Protein AF-A0A399Q287-F1 (afdb_monomer_lite)

Radius of gyration: 20.19 Å; chains: 1; bounding box: 47×35×62 Å

Structure (mmCIF, N/CA/C/O backbone):
data_AF-A0A399Q287-F1
#
_entry.id   AF-A0A399Q287-F1
#
loop_
_atom_site.group_PDB
_atom_site.id
_atom_site.type_symbol
_atom_site.label_atom_id
_atom_site.label_alt_id
_atom_site.label_comp_id
_atom_site.label_asym_id
_atom_site.label_entity_id
_atom_site.label_seq_id
_atom_site.pdbx_PDB_ins_code
_atom_site.Cartn_x
_atom_site.Cartn_y
_atom_site.Cartn_z
_atom_site.occupancy
_atom_site.B_iso_or_equiv
_atom_site.auth_seq_id
_atom_site.auth_comp_id
_atom_site.auth_asym_id
_atom_site.auth_atom_id
_atom_site.pdbx_PDB_model_num
ATOM 1 N N . MET A 1 1 ? 32.640 2.814 -52.828 1.00 36.25 1 MET A N 1
ATOM 2 C CA . MET A 1 1 ? 33.123 2.776 -51.430 1.00 36.25 1 MET A CA 1
ATOM 3 C C . MET A 1 1 ? 32.359 3.850 -50.668 1.00 36.25 1 MET A C 1
ATOM 5 O O . MET A 1 1 ? 32.429 5.005 -51.063 1.00 36.25 1 MET A O 1
ATOM 9 N N . LYS A 1 2 ? 31.506 3.465 -49.714 1.00 44.16 2 LYS A N 1
ATOM 10 C CA . LYS A 1 2 ? 30.542 4.351 -49.042 1.00 44.16 2 LYS A CA 1
ATOM 11 C C . LYS A 1 2 ? 31.036 4.579 -47.614 1.00 44.16 2 LYS A C 1
ATOM 13 O O . LYS A 1 2 ? 31.158 3.611 -46.874 1.00 44.16 2 LYS A O 1
ATOM 18 N N . ILE A 1 3 ? 31.320 5.824 -47.244 1.00 49.88 3 ILE A N 1
ATOM 19 C CA . ILE A 1 3 ? 31.596 6.207 -45.856 1.00 49.88 3 ILE A CA 1
ATOM 20 C C . ILE A 1 3 ? 30.539 7.245 -45.492 1.00 49.88 3 ILE A C 1
ATOM 22 O O . ILE A 1 3 ? 30.552 8.355 -46.013 1.00 49.88 3 ILE A O 1
ATOM 26 N N . GLN A 1 4 ? 29.569 6.852 -44.669 1.00 50.28 4 GLN A N 1
ATOM 27 C CA . GLN A 1 4 ? 28.616 7.771 -44.055 1.00 50.28 4 GLN A CA 1
ATOM 28 C C . GLN A 1 4 ? 28.826 7.680 -42.548 1.00 50.28 4 GLN A C 1
ATOM 30 O O . GLN A 1 4 ? 28.383 6.735 -41.904 1.00 50.28 4 GLN A O 1
ATOM 35 N N . ASN A 1 5 ? 29.559 8.661 -42.022 1.00 58.53 5 ASN A N 1
ATOM 36 C CA . ASN A 1 5 ? 29.555 8.998 -40.609 1.00 58.53 5 ASN A CA 1
ATOM 37 C C . ASN A 1 5 ? 28.261 9.759 -40.320 1.00 58.53 5 ASN A C 1
ATOM 39 O O . ASN A 1 5 ? 28.013 10.812 -40.902 1.00 58.53 5 ASN A O 1
ATOM 43 N N . GLY A 1 6 ? 27.456 9.227 -39.413 1.00 54.22 6 GLY A N 1
ATOM 44 C CA . GLY A 1 6 ? 26.282 9.891 -38.869 1.00 54.22 6 GLY A CA 1
ATOM 45 C C . GLY A 1 6 ? 25.852 9.118 -37.640 1.00 54.22 6 GLY A C 1
ATOM 46 O O . GLY A 1 6 ? 25.163 8.110 -37.758 1.00 54.22 6 GLY A O 1
ATOM 47 N N . ALA A 1 7 ? 26.355 9.532 -36.478 1.00 61.16 7 ALA A N 1
ATOM 48 C CA . ALA A 1 7 ? 25.985 8.961 -35.192 1.00 61.16 7 ALA A CA 1
ATOM 49 C C . ALA A 1 7 ? 24.452 8.944 -35.038 1.00 61.16 7 ALA A C 1
ATOM 51 O O . ALA A 1 7 ? 23.804 9.921 -35.427 1.00 61.16 7 ALA A O 1
ATOM 52 N N . PRO A 1 8 ? 23.850 7.884 -34.473 1.00 53.59 8 PRO A N 1
ATOM 53 C CA . PRO A 1 8 ? 22.443 7.934 -34.122 1.00 53.59 8 PRO A CA 1
ATOM 54 C C . PRO A 1 8 ? 22.275 8.981 -33.018 1.00 53.59 8 PRO A C 1
ATOM 56 O O . PRO A 1 8 ? 22.865 8.866 -31.943 1.00 53.59 8 PRO A O 1
ATOM 59 N N . ALA A 1 9 ? 21.494 10.025 -33.291 1.00 60.34 9 ALA A N 1
ATOM 60 C CA . ALA A 1 9 ? 20.998 10.897 -32.240 1.00 60.34 9 ALA A CA 1
ATOM 61 C C . ALA A 1 9 ? 20.248 10.017 -31.224 1.00 60.34 9 ALA A C 1
ATOM 63 O O . ALA A 1 9 ? 19.434 9.191 -31.651 1.00 60.34 9 ALA A O 1
ATOM 64 N N . PRO A 1 10 ? 20.496 10.137 -29.908 1.00 54.31 10 PRO A N 1
ATOM 65 C CA . PRO A 1 10 ? 19.648 9.467 -28.946 1.00 54.31 10 PRO A CA 1
ATOM 66 C C . PRO A 1 10 ? 18.281 10.118 -29.087 1.00 54.31 10 PRO A C 1
ATOM 68 O O . PRO A 1 10 ? 18.104 11.301 -28.793 1.00 54.31 10 PRO A O 1
ATOM 71 N N . THR A 1 11 ? 17.322 9.355 -29.598 1.00 51.56 11 THR A N 1
ATOM 72 C CA . THR A 1 11 ? 15.911 9.708 -29.578 1.00 51.56 11 THR A CA 1
ATOM 73 C C . THR A 1 11 ? 15.489 9.716 -28.112 1.00 51.56 11 THR A C 1
ATOM 75 O O . THR A 1 11 ? 14.916 8.757 -27.602 1.00 51.56 11 THR A O 1
ATOM 78 N N . GLY A 1 12 ? 15.849 10.785 -27.401 1.00 53.28 12 GLY A N 1
ATOM 79 C CA . GLY A 1 12 ? 15.287 11.149 -26.116 1.00 53.28 12 GLY A CA 1
ATOM 80 C C . GLY A 1 12 ? 13.826 11.449 -26.375 1.00 53.28 12 GLY A C 1
ATOM 81 O O . GLY A 1 12 ? 13.453 12.575 -26.687 1.00 53.28 12 GLY A O 1
ATOM 82 N N . SER A 1 13 ? 13.027 10.388 -26.365 1.00 55.12 13 SER A N 1
ATOM 83 C CA . SER A 1 13 ? 11.583 10.425 -26.432 1.00 55.12 13 SER A CA 1
ATOM 84 C C . SER A 1 13 ? 11.098 11.289 -25.273 1.00 55.12 13 SER A C 1
ATOM 86 O O . SER A 1 13 ? 10.907 10.799 -24.164 1.00 55.12 13 SER A O 1
ATOM 88 N N . ALA A 1 14 ? 10.858 12.568 -25.547 1.00 53.34 14 ALA A N 1
ATOM 89 C CA . ALA A 1 14 ? 10.037 13.448 -24.729 1.00 53.34 14 ALA A CA 1
ATOM 90 C C . ALA A 1 14 ? 8.550 13.043 -24.831 1.00 53.34 14 ALA A C 1
ATOM 92 O O . ALA A 1 14 ? 7.673 13.888 -24.981 1.00 53.34 14 ALA A O 1
ATOM 93 N N . CYS A 1 15 ? 8.257 11.740 -24.795 1.00 51.84 15 CYS A N 1
ATOM 94 C CA . CYS A 1 15 ? 6.938 11.280 -24.404 1.00 51.84 15 CYS A CA 1
ATOM 95 C C . CYS A 1 15 ? 6.863 11.533 -22.898 1.00 51.84 15 CYS A C 1
ATOM 97 O O . CYS A 1 15 ? 7.690 10.966 -22.180 1.00 51.84 15 CYS A O 1
ATOM 99 N N . PRO A 1 16 ? 5.913 12.336 -22.392 1.00 52.47 16 PRO A N 1
ATOM 100 C CA . PRO A 1 16 ? 5.572 12.258 -20.982 1.00 52.47 16 PRO A CA 1
ATOM 101 C C . PRO A 1 16 ? 5.238 10.789 -20.728 1.00 52.47 16 PRO A C 1
ATOM 103 O O . PRO A 1 16 ? 4.332 10.248 -21.373 1.00 52.47 16 PRO A O 1
ATOM 106 N N . GLY A 1 17 ? 6.033 10.105 -19.902 1.00 61.66 17 GLY A N 1
ATOM 107 C CA . GLY A 1 17 ? 5.717 8.739 -19.506 1.00 61.66 17 GLY A CA 1
ATOM 108 C C . GLY A 1 17 ? 4.270 8.731 -19.026 1.00 61.66 17 GLY A C 1
ATOM 109 O O . GLY A 1 17 ? 3.865 9.627 -18.284 1.00 61.66 17 GLY A O 1
ATOM 110 N N . LYS A 1 18 ? 3.447 7.796 -19.518 1.00 67.94 18 LYS A N 1
ATOM 111 C CA . LYS A 1 18 ? 2.087 7.652 -18.988 1.00 67.94 18 LYS A CA 1
ATOM 112 C C . LYS A 1 18 ? 2.227 7.490 -17.476 1.00 67.94 18 LYS A C 1
ATOM 114 O O . LYS A 1 18 ? 2.953 6.593 -17.048 1.00 67.94 18 LYS A O 1
ATOM 119 N N . ALA A 1 19 ? 1.573 8.362 -16.706 1.00 77.38 19 ALA A N 1
ATOM 120 C CA . ALA A 1 19 ? 1.562 8.247 -15.255 1.00 77.38 19 ALA A CA 1
ATOM 121 C C . ALA A 1 19 ? 1.163 6.812 -14.888 1.00 77.38 19 ALA A C 1
ATOM 123 O O . ALA A 1 19 ? 0.193 6.271 -15.425 1.00 77.38 19 ALA A O 1
ATOM 124 N N . THR A 1 20 ? 1.967 6.179 -14.043 1.00 89.06 20 THR A N 1
ATOM 125 C CA . THR A 1 20 ? 1.706 4.830 -13.553 1.00 89.06 20 THR A CA 1
ATOM 126 C C . THR A 1 20 ? 0.752 4.932 -12.377 1.00 89.06 20 THR A C 1
ATOM 128 O O . THR A 1 20 ? 0.923 5.779 -11.506 1.00 89.06 20 THR A O 1
ATOM 131 N N . GLU A 1 21 ? -0.262 4.081 -12.347 1.00 95.38 21 GLU A N 1
ATOM 132 C CA . GLU A 1 21 ? -1.193 4.022 -11.228 1.00 95.38 21 GLU A CA 1
ATOM 133 C C . GLU A 1 21 ? -0.713 2.985 -10.211 1.00 95.38 21 GLU A C 1
ATOM 135 O O . GLU A 1 21 ? -0.422 1.839 -10.557 1.00 95.38 21 GLU A O 1
ATOM 140 N N . LEU A 1 22 ? -0.606 3.403 -8.952 1.00 97.75 22 LEU A N 1
ATOM 141 C CA . LEU A 1 22 ? -0.369 2.528 -7.813 1.00 97.75 22 LEU A CA 1
ATOM 142 C C . LEU A 1 22 ? -1.594 2.522 -6.912 1.00 97.75 22 LEU A C 1
ATOM 144 O O . LEU A 1 22 ? -2.207 3.558 -6.664 1.00 97.75 22 LEU A O 1
ATOM 148 N N . PHE A 1 23 ? -1.905 1.356 -6.365 1.00 98.62 23 PHE A N 1
ATOM 149 C CA . PHE A 1 23 ? -3.035 1.173 -5.465 1.00 98.62 23 PHE A CA 1
ATOM 150 C C . PHE A 1 23 ? -2.546 0.973 -4.033 1.00 98.62 23 PHE A C 1
ATOM 152 O O . PHE A 1 23 ? -1.486 0.393 -3.786 1.00 98.62 23 PHE A O 1
ATOM 159 N N . TYR A 1 24 ? -3.331 1.456 -3.078 1.00 98.44 24 TYR A N 1
ATOM 160 C CA . TYR A 1 24 ? -3.045 1.392 -1.649 1.00 98.44 24 TYR A CA 1
ATOM 161 C C . TYR A 1 24 ? -4.315 1.049 -0.886 1.00 98.44 24 TYR A C 1
ATOM 163 O O . TYR A 1 24 ? -5.402 1.467 -1.272 1.00 98.44 24 TYR A O 1
ATOM 171 N N . VAL A 1 25 ? -4.171 0.347 0.234 1.00 98.38 25 VAL A N 1
ATOM 172 C CA . VAL A 1 25 ? -5.233 0.214 1.231 1.00 98.38 25 VAL A CA 1
ATOM 173 C C . VAL A 1 25 ? -5.077 1.362 2.216 1.00 98.38 25 VAL A C 1
ATOM 175 O O . VAL A 1 25 ? -4.063 1.460 2.909 1.00 98.38 25 VAL A O 1
ATOM 178 N N . THR A 1 26 ? -6.070 2.235 2.290 1.00 98.31 26 THR A N 1
ATOM 179 C CA . THR A 1 26 ? -6.118 3.366 3.222 1.00 98.31 26 THR A CA 1
ATOM 180 C C . THR A 1 26 ? -7.272 3.200 4.196 1.00 98.31 26 THR A C 1
ATOM 182 O O . THR A 1 26 ? -8.115 2.317 4.048 1.00 98.31 26 THR A O 1
ATOM 185 N N . HIS A 1 27 ? -7.284 4.026 5.236 1.00 97.56 27 HIS A N 1
ATOM 186 C CA . HIS A 1 27 ? -8.351 4.046 6.221 1.00 97.56 27 HIS A CA 1
ATOM 187 C C . HIS A 1 27 ? -8.588 5.495 6.656 1.00 97.56 27 HIS A C 1
ATOM 189 O O . HIS A 1 27 ? -7.610 6.200 6.914 1.00 97.56 27 HIS A O 1
ATOM 195 N N . PRO A 1 28 ? -9.843 5.953 6.801 1.00 96.19 28 PRO A N 1
ATOM 196 C CA . PRO A 1 28 ? -10.161 7.363 7.055 1.00 96.19 28 PRO A CA 1
ATOM 197 C C . PRO A 1 28 ? -9.564 7.915 8.359 1.00 96.19 28 PRO A C 1
ATOM 199 O O . PRO A 1 28 ? -9.386 9.119 8.506 1.00 96.19 28 PRO A O 1
ATOM 202 N N . LYS A 1 29 ? -9.236 7.038 9.315 1.00 95.88 29 LYS A N 1
ATOM 203 C CA . LYS A 1 29 ? -8.595 7.402 10.594 1.00 95.88 29 LYS A CA 1
ATOM 204 C C . LYS A 1 29 ? -7.067 7.245 10.602 1.00 95.88 29 LYS A C 1
ATOM 206 O O . LYS A 1 29 ? -6.453 7.455 11.643 1.00 95.88 29 LYS A O 1
ATOM 211 N N . ALA A 1 30 ? -6.455 6.831 9.493 1.00 95.31 30 ALA A N 1
ATOM 212 C CA . ALA A 1 30 ? -5.012 6.640 9.387 1.00 95.31 30 ALA A CA 1
ATOM 213 C C . ALA A 1 30 ? -4.387 7.737 8.514 1.00 95.31 30 ALA A C 1
ATOM 215 O O . ALA A 1 30 ? -4.868 8.031 7.427 1.00 95.31 30 ALA A O 1
ATOM 216 N N . LEU A 1 31 ? -3.277 8.318 8.979 1.00 94.19 31 LEU A N 1
ATOM 217 C CA . LEU A 1 31 ? -2.541 9.353 8.235 1.00 94.19 31 LEU A CA 1
ATOM 218 C C . LEU A 1 31 ? -1.724 8.794 7.060 1.00 94.19 31 LEU A C 1
ATOM 220 O O . LEU A 1 31 ? -1.245 9.551 6.221 1.00 94.19 31 LEU A O 1
ATOM 224 N N . LYS A 1 32 ? -1.511 7.478 7.028 1.00 95.81 32 LYS A N 1
ATOM 225 C CA . LYS A 1 32 ? -0.754 6.772 5.993 1.00 95.81 32 LYS A CA 1
ATOM 226 C C . LYS A 1 32 ? -1.568 5.587 5.499 1.00 95.81 32 LYS A C 1
ATOM 228 O O . LYS A 1 32 ? -2.433 5.085 6.218 1.00 95.81 32 LYS A O 1
ATOM 233 N N . ALA A 1 33 ? -1.247 5.124 4.295 1.00 96.62 33 ALA A N 1
ATOM 234 C CA . ALA A 1 33 ? -1.743 3.847 3.812 1.00 96.62 33 ALA A CA 1
ATOM 235 C C . ALA A 1 33 ? -1.418 2.739 4.825 1.00 96.62 33 ALA A C 1
ATOM 237 O O . ALA A 1 33 ? -0.312 2.684 5.366 1.00 96.62 33 ALA A O 1
ATOM 238 N N . LEU A 1 34 ? -2.396 1.872 5.071 1.00 96.50 34 LEU A N 1
ATOM 239 C CA . LEU A 1 34 ? -2.227 0.674 5.883 1.00 96.50 34 LEU A CA 1
ATOM 240 C C . LEU A 1 34 ? -1.421 -0.386 5.131 1.00 96.50 34 LEU A C 1
ATOM 242 O O . LEU A 1 34 ? -0.670 -1.137 5.746 1.00 96.50 34 LEU A O 1
ATOM 246 N N . LEU A 1 35 ? -1.588 -0.456 3.806 1.00 97.31 35 LEU A N 1
ATOM 247 C CA . LEU A 1 35 ? -0.890 -1.416 2.958 1.00 97.31 35 LEU A CA 1
ATOM 248 C C . LEU A 1 35 ? -0.698 -0.878 1.540 1.00 97.31 35 LEU A C 1
ATOM 250 O O . LEU A 1 35 ? -1.509 -0.101 1.039 1.00 97.31 35 LEU A O 1
ATOM 254 N N . GLY A 1 36 ? 0.369 -1.320 0.887 1.00 96.81 36 GLY A N 1
ATOM 255 C CA . GLY A 1 36 ? 0.736 -0.938 -0.471 1.00 96.81 36 GLY A CA 1
ATOM 256 C C . GLY A 1 36 ? 2.237 -0.656 -0.587 1.00 96.81 36 GLY A C 1
ATOM 257 O O . GLY A 1 36 ? 2.966 -0.789 0.401 1.00 96.81 36 GLY A O 1
ATOM 258 N N . PRO A 1 37 ? 2.721 -0.288 -1.781 1.00 98.06 37 PRO A N 1
ATOM 259 C CA . PRO A 1 37 ? 1.952 -0.146 -3.022 1.00 98.06 37 PRO A CA 1
ATOM 260 C C . PRO A 1 37 ? 1.492 -1.492 -3.608 1.00 98.06 37 PRO A C 1
ATOM 262 O O . PRO A 1 37 ? 2.012 -2.543 -3.235 1.00 98.06 37 PRO A O 1
ATOM 265 N N . PHE A 1 38 ? 0.531 -1.447 -4.531 1.00 98.44 38 PHE A N 1
ATOM 266 C CA . PHE A 1 38 ? 0.087 -2.554 -5.383 1.00 98.44 38 PHE A CA 1
ATOM 267 C C . PHE A 1 38 ? 0.047 -2.096 -6.843 1.00 98.44 38 PHE A C 1
ATOM 269 O O . PHE A 1 38 ? -0.285 -0.945 -7.119 1.00 98.44 38 PHE A O 1
ATOM 276 N N . LEU A 1 39 ? 0.346 -3.005 -7.775 1.00 97.94 39 LEU A N 1
ATOM 277 C CA . LEU A 1 39 ? 0.297 -2.713 -9.216 1.00 97.94 39 LEU A CA 1
ATOM 278 C C . LEU A 1 39 ? -1.113 -2.820 -9.809 1.00 97.94 39 LEU A C 1
ATOM 280 O O . LEU A 1 39 ? -1.339 -2.366 -10.925 1.00 97.94 39 LEU A O 1
ATOM 284 N N . THR A 1 40 ? -2.047 -3.463 -9.104 1.00 97.50 40 THR A N 1
ATOM 285 C CA . THR A 1 40 ? -3.422 -3.653 -9.575 1.00 97.50 40 THR A CA 1
ATOM 286 C C . THR A 1 40 ? -4.417 -3.412 -8.448 1.00 97.50 40 THR A C 1
ATOM 288 O O . THR A 1 40 ? -4.140 -3.716 -7.285 1.00 97.50 40 THR A O 1
ATOM 291 N N . GLU A 1 41 ? -5.599 -2.913 -8.806 1.00 98.25 41 GLU A N 1
ATOM 292 C CA . GLU A 1 41 ? -6.710 -2.728 -7.873 1.00 98.25 41 GLU A CA 1
ATOM 293 C C . GLU A 1 41 ? -7.138 -4.057 -7.239 1.00 98.25 41 GLU A C 1
ATOM 295 O O . GLU A 1 41 ? -7.312 -4.140 -6.028 1.00 98.25 41 GLU A O 1
ATOM 300 N N . SER A 1 42 ? -7.213 -5.133 -8.031 1.00 97.88 42 SER A N 1
ATOM 301 C CA . SER A 1 42 ? -7.595 -6.462 -7.536 1.00 97.88 42 SER A CA 1
ATOM 302 C C . SER A 1 42 ? -6.647 -6.987 -6.455 1.00 97.88 42 SER A C 1
ATOM 304 O O . SER A 1 42 ? -7.093 -7.648 -5.515 1.00 97.88 42 SER A O 1
ATOM 306 N N . ASP A 1 43 ? -5.346 -6.725 -6.576 1.00 98.25 43 ASP A N 1
ATOM 307 C CA . ASP A 1 43 ? -4.381 -7.129 -5.555 1.00 98.25 43 ASP A CA 1
ATOM 308 C C . ASP A 1 43 ? -4.498 -6.259 -4.295 1.00 98.25 43 ASP A C 1
ATOM 310 O O . ASP A 1 43 ? -4.391 -6.777 -3.180 1.00 98.25 43 ASP A O 1
ATOM 314 N N . ALA A 1 44 ? -4.782 -4.964 -4.455 1.00 98.44 44 ALA A N 1
ATOM 315 C CA . ALA A 1 44 ? -5.067 -4.076 -3.331 1.00 98.44 44 ALA A CA 1
ATOM 316 C C . ALA A 1 44 ? -6.361 -4.471 -2.601 1.00 98.44 44 ALA A C 1
ATOM 318 O O . ALA A 1 44 ? -6.402 -4.439 -1.373 1.00 98.44 44 ALA A O 1
ATOM 319 N N . GLU A 1 45 ? -7.383 -4.927 -3.327 1.00 98.25 45 GLU A N 1
ATOM 320 C CA . GLU A 1 45 ? -8.618 -5.474 -2.759 1.00 98.25 45 GLU A CA 1
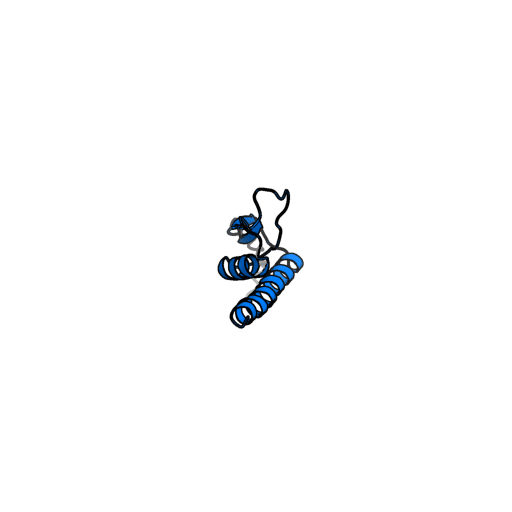ATOM 321 C C . GLU A 1 45 ? -8.359 -6.759 -1.965 1.00 98.25 45 GLU A C 1
ATOM 323 O O . GLU A 1 45 ? -8.857 -6.900 -0.846 1.00 98.25 45 GLU A O 1
ATOM 328 N N . CYS A 1 46 ? -7.498 -7.656 -2.463 1.00 97.81 46 CYS A N 1
ATOM 329 C CA . CYS A 1 46 ? -7.026 -8.789 -1.660 1.00 97.81 46 CYS A CA 1
ATOM 330 C C . CYS A 1 46 ? -6.364 -8.296 -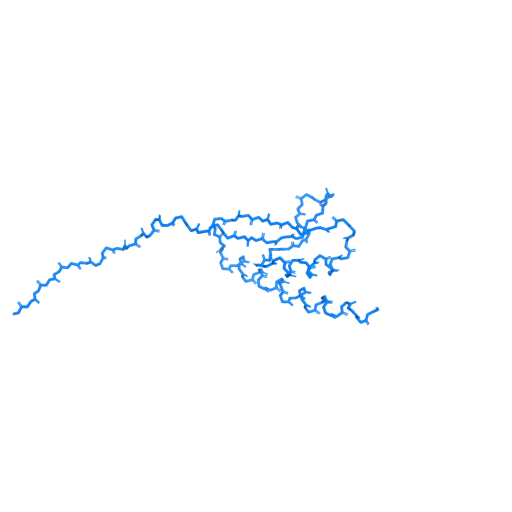0.363 1.00 97.81 46 CYS A C 1
ATOM 332 O O . CYS A 1 46 ? -6.634 -8.827 0.714 1.00 97.81 46 CYS A O 1
ATOM 334 N N . GLY A 1 47 ? -5.536 -7.250 -0.446 1.00 97.56 47 GLY A N 1
ATOM 335 C CA . GLY A 1 47 ? -4.918 -6.612 0.717 1.00 97.56 47 GLY A CA 1
ATOM 336 C C . GLY A 1 47 ? -5.939 -6.042 1.706 1.00 97.56 47 GLY A C 1
ATOM 337 O O . GLY A 1 47 ? -5.805 -6.246 2.913 1.00 97.56 47 GLY A O 1
ATOM 338 N N . ARG A 1 4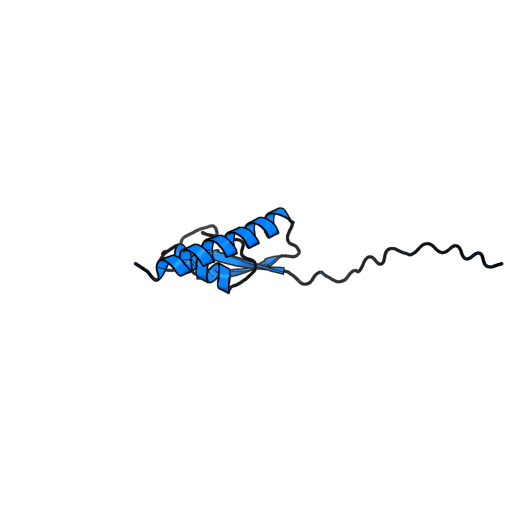8 ? -6.995 -5.386 1.213 1.00 97.62 48 ARG A N 1
ATOM 339 C CA . ARG A 1 48 ? -8.095 -4.846 2.027 1.00 97.62 48 ARG A CA 1
ATOM 340 C C . ARG A 1 48 ? -8.841 -5.959 2.765 1.00 97.62 48 ARG A C 1
ATOM 342 O O . ARG A 1 48 ? -9.094 -5.827 3.962 1.00 97.62 48 ARG A O 1
ATOM 349 N N . VAL A 1 49 ? -9.132 -7.071 2.082 1.00 95.88 49 VAL A N 1
ATOM 350 C CA . VAL A 1 49 ? -9.751 -8.267 2.682 1.00 95.88 49 VAL A CA 1
ATOM 351 C C . VAL A 1 49 ? -8.859 -8.863 3.774 1.00 95.88 49 VAL A C 1
ATOM 353 O O . VAL A 1 49 ? -9.344 -9.159 4.866 1.00 95.88 49 VAL A O 1
ATOM 356 N N . VAL A 1 50 ? -7.555 -9.001 3.513 1.00 94.50 50 VAL A N 1
ATOM 357 C CA . VAL A 1 50 ? -6.583 -9.546 4.478 1.00 94.50 50 VAL A CA 1
ATOM 358 C C . VAL A 1 50 ? -6.431 -8.647 5.707 1.00 94.50 50 VAL A C 1
ATOM 360 O O . VAL A 1 50 ? -6.328 -9.162 6.818 1.00 94.50 50 VAL A O 1
ATOM 363 N N . MET A 1 51 ? -6.471 -7.322 5.536 1.00 93.06 51 MET A N 1
ATOM 364 C CA . MET A 1 51 ? -6.349 -6.355 6.634 1.00 93.06 51 MET A CA 1
ATOM 365 C C . MET A 1 51 ? -7.476 -6.492 7.671 1.00 93.06 51 MET A C 1
ATOM 367 O O . MET A 1 51 ? -7.262 -6.195 8.844 1.00 93.06 51 MET A O 1
ATOM 371 N N . AR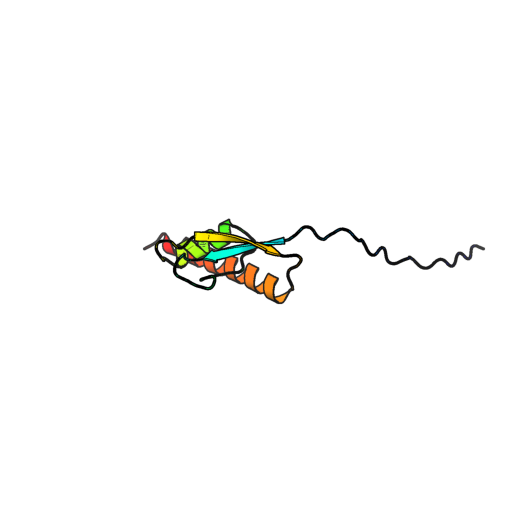G A 1 52 ? -8.678 -6.924 7.247 1.00 91.62 52 ARG A N 1
ATOM 372 C CA . ARG A 1 52 ? -9.874 -7.092 8.102 1.00 91.62 52 ARG A CA 1
ATOM 373 C C . ARG A 1 52 ? -10.220 -5.853 8.945 1.00 91.62 52 ARG A C 1
ATOM 375 O O . ARG A 1 52 ? -10.844 -5.964 9.998 1.00 91.62 52 ARG A O 1
ATOM 382 N N . SER A 1 53 ? -9.838 -4.668 8.474 1.00 94.06 53 SER A N 1
ATOM 383 C CA . SER A 1 53 ? -10.215 -3.401 9.095 1.00 94.06 53 SER A CA 1
ATOM 384 C C . SER A 1 53 ? -11.508 -2.909 8.466 1.00 94.06 53 SER A C 1
ATOM 386 O O . SER A 1 53 ? -11.575 -2.697 7.254 1.00 94.06 53 SER A O 1
ATOM 388 N N . VAL A 1 54 ? -12.520 -2.688 9.303 1.00 94.00 54 VAL A N 1
ATOM 389 C CA . VAL A 1 54 ? -13.725 -1.949 8.910 1.00 94.00 54 VAL A CA 1
ATOM 390 C C . VAL A 1 54 ? -13.297 -0.573 8.389 1.00 94.00 54 VAL A C 1
ATOM 392 O O . VAL A 1 54 ? -12.285 -0.040 8.839 1.00 94.00 54 VAL A O 1
ATOM 395 N N . ASP A 1 55 ? -14.012 -0.054 7.394 1.00 96.12 55 ASP A N 1
ATOM 396 C CA . ASP A 1 55 ? -13.751 1.229 6.723 1.00 96.12 55 ASP A CA 1
ATOM 397 C C . ASP A 1 55 ? -12.408 1.346 5.977 1.00 96.12 55 ASP A C 1
ATOM 399 O O . ASP A 1 55 ? -12.108 2.403 5.420 1.00 96.12 55 ASP A O 1
ATOM 403 N N . ALA A 1 56 ? -11.590 0.287 5.916 1.00 97.88 56 ALA A N 1
ATOM 404 C CA . ALA A 1 56 ? -10.456 0.283 4.999 1.00 97.88 56 ALA A CA 1
ATOM 405 C C . ALA A 1 56 ? -10.964 0.248 3.552 1.00 97.88 56 ALA A C 1
ATOM 407 O O . ALA A 1 56 ? -11.904 -0.484 3.239 1.00 97.88 56 ALA A O 1
ATOM 408 N N . GLN A 1 57 ? -10.321 1.009 2.672 1.00 98.12 57 GLN A N 1
ATOM 409 C CA . GLN A 1 57 ? -10.698 1.163 1.267 1.00 98.12 57 GLN A CA 1
ATOM 410 C C . GLN A 1 57 ? -9.468 1.117 0.363 1.00 98.12 57 GLN A C 1
ATOM 412 O O . GLN A 1 57 ? -8.360 1.441 0.796 1.00 98.12 57 GLN A O 1
ATOM 417 N N . VAL A 1 58 ? -9.660 0.735 -0.899 1.00 98.38 58 VAL A N 1
ATOM 418 C CA . VAL A 1 58 ? -8.620 0.869 -1.919 1.00 98.38 58 VAL A CA 1
ATOM 419 C C . VAL A 1 58 ? -8.642 2.287 -2.482 1.00 98.38 58 VAL A C 1
ATOM 421 O O . VAL A 1 58 ? -9.695 2.857 -2.757 1.00 98.38 58 VAL A O 1
ATOM 424 N N . THR A 1 59 ? -7.462 2.879 -2.620 1.00 98.12 59 THR A N 1
ATOM 425 C CA . THR A 1 59 ? -7.253 4.195 -3.228 1.00 98.12 59 THR A CA 1
ATOM 426 C C . THR A 1 59 ? -6.148 4.114 -4.263 1.00 98.12 59 THR A C 1
ATOM 428 O O . THR A 1 59 ? -5.101 3.520 -3.994 1.00 98.12 59 THR A O 1
ATOM 431 N N . ALA A 1 60 ? -6.365 4.754 -5.406 1.00 97.25 60 ALA A N 1
ATOM 432 C CA . ALA A 1 60 ? -5.369 4.899 -6.453 1.00 97.25 60 ALA A CA 1
ATOM 433 C C . ALA A 1 60 ? -4.543 6.183 -6.281 1.00 97.25 60 ALA A C 1
ATOM 435 O O . ALA A 1 60 ? -5.039 7.208 -5.810 1.00 97.25 60 ALA A O 1
ATOM 436 N N . CYS A 1 61 ? -3.277 6.122 -6.683 1.00 95.31 61 CYS A N 1
ATOM 437 C CA . CYS A 1 61 ? -2.346 7.238 -6.725 1.00 95.31 61 CYS A CA 1
ATOM 438 C C . CYS A 1 61 ? -1.587 7.204 -8.053 1.00 95.31 61 CYS A C 1
ATOM 440 O O . CYS A 1 61 ? -0.965 6.195 -8.391 1.00 95.31 61 CYS A O 1
ATOM 442 N N . LEU A 1 62 ? -1.624 8.310 -8.793 1.00 95.62 62 LEU A N 1
ATOM 443 C CA . LEU A 1 62 ? -0.844 8.470 -10.015 1.00 95.62 62 LEU A CA 1
ATOM 444 C C . LEU A 1 62 ? 0.574 8.917 -9.665 1.00 95.62 62 LEU A C 1
ATOM 446 O O . LEU A 1 62 ? 0.766 9.921 -8.980 1.00 95.62 62 LEU A O 1
ATOM 450 N N . VAL A 1 63 ? 1.562 8.189 -10.174 1.00 93.00 63 VAL A N 1
ATOM 451 C CA . VAL A 1 63 ? 2.984 8.506 -10.037 1.00 93.00 63 VAL A CA 1
ATOM 452 C C . VAL A 1 63 ? 3.620 8.675 -11.412 1.00 93.00 63 VAL A C 1
ATOM 454 O O . VAL A 1 63 ? 3.238 8.014 -12.375 1.00 93.00 63 VAL A O 1
ATOM 457 N N . GLU A 1 64 ? 4.597 9.573 -11.524 1.00 91.19 64 GLU A N 1
ATOM 458 C CA . GLU A 1 64 ? 5.302 9.827 -12.789 1.00 91.19 64 GLU A CA 1
ATOM 459 C C . GLU A 1 64 ? 6.082 8.590 -13.260 1.00 91.19 64 GLU A C 1
ATOM 461 O O . GLU A 1 64 ? 6.064 8.235 -14.437 1.00 91.19 64 GLU A O 1
ATOM 466 N N . SER A 1 65 ? 6.711 7.893 -12.315 1.00 90.56 65 SER A N 1
ATOM 467 C CA . SER A 1 65 ? 7.459 6.661 -12.543 1.00 90.56 65 SER A CA 1
ATOM 468 C C . SER A 1 65 ? 7.519 5.827 -11.268 1.00 90.56 65 SER A C 1
ATOM 470 O O . SER A 1 65 ? 7.419 6.370 -10.167 1.00 90.56 65 SER A O 1
ATOM 472 N N . ILE A 1 66 ? 7.754 4.525 -11.413 1.00 93.62 66 ILE A N 1
ATOM 473 C CA . ILE A 1 66 ? 8.097 3.629 -10.306 1.00 93.62 66 ILE A CA 1
ATOM 474 C C . ILE A 1 66 ? 9.544 3.174 -10.462 1.00 93.62 66 ILE A C 1
ATOM 476 O O . ILE A 1 66 ? 9.956 2.791 -11.555 1.00 93.62 66 ILE A O 1
ATOM 480 N N . ASP A 1 67 ? 10.315 3.229 -9.381 1.00 94.75 67 ASP A N 1
ATOM 481 C CA . ASP A 1 67 ? 11.632 2.602 -9.339 1.00 94.75 67 ASP A CA 1
ATOM 482 C C . ASP A 1 67 ? 11.508 1.079 -9.149 1.00 94.75 67 ASP A C 1
ATOM 484 O O . ASP A 1 67 ? 10.452 0.559 -8.765 1.00 94.75 67 ASP A O 1
ATOM 488 N N . ASP A 1 68 ? 12.600 0.356 -9.400 1.00 96.56 68 ASP A N 1
ATOM 489 C CA . ASP A 1 68 ? 12.619 -1.106 -9.315 1.00 96.56 68 ASP A CA 1
ATOM 490 C C . ASP A 1 68 ? 12.252 -1.617 -7.916 1.00 96.56 68 ASP A C 1
ATOM 492 O O . ASP A 1 68 ? 11.537 -2.610 -7.798 1.00 96.56 68 ASP A O 1
ATOM 496 N N . ILE A 1 69 ? 12.691 -0.949 -6.843 1.00 97.06 69 ILE A N 1
ATOM 497 C CA . ILE A 1 69 ? 12.408 -1.381 -5.466 1.00 97.06 69 ILE A CA 1
ATOM 498 C C . ILE A 1 69 ? 10.907 -1.268 -5.198 1.00 97.06 69 ILE A C 1
ATOM 500 O O . ILE A 1 69 ? 10.288 -2.222 -4.717 1.00 97.06 69 ILE A O 1
ATOM 504 N N . THR A 1 70 ? 10.310 -0.137 -5.573 1.00 96.25 70 THR A N 1
ATOM 505 C CA . THR A 1 70 ? 8.865 0.096 -5.507 1.00 96.25 70 THR A CA 1
ATOM 506 C C . THR A 1 70 ? 8.100 -0.946 -6.328 1.00 96.25 70 THR A C 1
ATOM 508 O O . THR A 1 70 ? 7.110 -1.503 -5.844 1.00 96.25 70 THR A O 1
ATOM 511 N N . HIS A 1 71 ? 8.577 -1.275 -7.533 1.00 96.75 71 HIS A N 1
ATOM 512 C CA . HIS A 1 71 ? 7.977 -2.307 -8.377 1.00 96.75 71 HIS A CA 1
ATOM 513 C C . HIS A 1 71 ? 8.021 -3.691 -7.712 1.00 96.75 71 HIS A C 1
ATOM 515 O O . HIS A 1 71 ? 6.985 -4.348 -7.580 1.00 96.75 71 HIS A O 1
ATOM 521 N N . TRP A 1 72 ? 9.193 -4.129 -7.243 1.00 98.12 72 TRP A N 1
ATOM 522 C CA . TRP A 1 72 ? 9.359 -5.422 -6.574 1.00 98.12 72 TRP A CA 1
ATOM 523 C C . TRP A 1 72 ? 8.497 -5.528 -5.314 1.00 98.12 72 TRP A C 1
ATOM 525 O O . TRP A 1 72 ? 7.852 -6.558 -5.098 1.00 98.12 72 TRP A O 1
ATOM 535 N N . HIS A 1 73 ? 8.421 -4.457 -4.520 1.00 97.88 73 HIS A N 1
ATOM 536 C CA . HIS A 1 73 ? 7.530 -4.383 -3.363 1.00 97.88 73 HIS A CA 1
ATOM 537 C C . HIS A 1 73 ? 6.059 -4.532 -3.763 1.00 97.88 73 HIS A C 1
ATOM 539 O O . HIS A 1 73 ? 5.335 -5.313 -3.143 1.00 97.88 73 HIS A O 1
ATOM 545 N N . ALA A 1 74 ? 5.619 -3.843 -4.817 1.00 98.00 74 ALA A N 1
ATOM 546 C CA . ALA A 1 74 ? 4.239 -3.912 -5.282 1.00 98.00 74 ALA A CA 1
ATOM 547 C C . ALA A 1 74 ? 3.861 -5.305 -5.816 1.00 98.00 74 ALA A C 1
ATOM 549 O O . ALA A 1 74 ? 2.777 -5.813 -5.515 1.00 98.00 74 ALA A O 1
ATOM 550 N N . VAL A 1 75 ? 4.775 -5.962 -6.542 1.00 98.12 75 VAL A N 1
ATOM 551 C CA . VAL A 1 75 ? 4.613 -7.358 -6.987 1.00 98.12 75 VAL A CA 1
ATOM 552 C C . VAL A 1 75 ? 4.515 -8.305 -5.791 1.00 98.12 75 VAL A C 1
ATOM 554 O O . VAL A 1 75 ? 3.642 -9.177 -5.763 1.00 98.12 75 VAL A O 1
ATOM 557 N N . ASN A 1 76 ? 5.398 -8.150 -4.801 1.00 98.38 76 ASN A N 1
ATOM 558 C CA . ASN A 1 76 ? 5.394 -8.979 -3.600 1.00 98.38 76 ASN A CA 1
ATOM 559 C C . ASN A 1 76 ? 4.083 -8.829 -2.818 1.00 98.38 76 ASN A C 1
ATOM 561 O O . ASN A 1 76 ? 3.449 -9.834 -2.495 1.00 98.38 76 ASN A O 1
ATOM 565 N N . ASN A 1 77 ? 3.643 -7.592 -2.582 1.00 98.06 77 ASN A N 1
ATOM 566 C CA . ASN A 1 77 ? 2.390 -7.310 -1.887 1.00 98.06 77 ASN A CA 1
ATOM 567 C C . ASN A 1 77 ? 1.202 -7.997 -2.566 1.00 98.06 77 ASN A C 1
ATOM 569 O O . ASN A 1 77 ? 0.414 -8.651 -1.882 1.00 98.06 77 ASN A O 1
ATOM 573 N N . GLY A 1 78 ? 1.101 -7.925 -3.899 1.00 97.88 78 GLY A N 1
ATOM 574 C CA . GLY A 1 78 ? 0.016 -8.581 -4.629 1.00 97.88 78 GLY A CA 1
ATOM 575 C C . GLY A 1 78 ? 0.034 -10.103 -4.501 1.00 97.88 78 GLY A C 1
ATOM 576 O O . GLY A 1 78 ? -0.987 -10.713 -4.180 1.00 97.88 78 GLY A O 1
ATOM 577 N N . ARG A 1 79 ? 1.206 -10.734 -4.654 1.00 97.94 79 ARG A N 1
ATOM 578 C CA . ARG A 1 79 ? 1.352 -12.193 -4.491 1.00 97.94 79 ARG A CA 1
ATOM 579 C C . ARG A 1 79 ? 0.970 -12.657 -3.086 1.00 97.94 79 ARG A C 1
ATOM 581 O O . ARG A 1 79 ? 0.205 -13.610 -2.948 1.00 97.94 79 ARG A O 1
ATOM 588 N N . VAL A 1 80 ? 1.487 -11.976 -2.064 1.00 97.44 80 VAL A N 1
ATOM 589 C CA . VAL A 1 80 ? 1.231 -12.298 -0.655 1.00 97.44 80 VAL A CA 1
ATOM 590 C C . VAL A 1 80 ? -0.253 -12.132 -0.337 1.00 97.44 80 VAL A C 1
ATOM 592 O O . VAL A 1 80 ? -0.887 -13.072 0.137 1.00 97.44 80 VAL A O 1
ATOM 595 N N . CYS A 1 81 ? -0.841 -10.978 -0.657 1.00 97.62 81 CYS A N 1
ATOM 596 C CA . CYS A 1 81 ? -2.237 -10.707 -0.321 1.00 97.62 81 CYS A CA 1
ATOM 597 C C . CYS A 1 81 ? -3.198 -11.656 -1.031 1.00 97.62 81 CYS A C 1
ATOM 599 O O . CYS A 1 81 ? -4.146 -12.121 -0.409 1.00 97.62 81 CYS A O 1
ATOM 601 N N . ARG A 1 82 ? -2.937 -12.012 -2.293 1.00 96.62 82 ARG A N 1
ATOM 602 C CA . ARG A 1 82 ? -3.753 -12.989 -3.023 1.00 96.62 82 ARG A CA 1
ATOM 603 C C . ARG A 1 82 ? -3.732 -14.369 -2.362 1.00 96.62 82 ARG A C 1
ATOM 605 O O . ARG A 1 82 ? -4.782 -14.990 -2.217 1.00 96.62 82 ARG A O 1
ATOM 612 N N . ALA A 1 83 ? -2.560 -14.832 -1.924 1.00 96.25 83 ALA A N 1
ATOM 613 C CA . ALA A 1 83 ? -2.424 -16.116 -1.235 1.00 96.25 83 ALA A CA 1
ATOM 614 C C . ALA A 1 83 ? -3.184 -16.137 0.104 1.00 96.25 83 ALA A C 1
ATOM 616 O O . ALA A 1 83 ? -3.910 -17.090 0.403 1.00 96.25 83 ALA A O 1
ATOM 617 N N . PHE A 1 84 ? -3.073 -15.065 0.892 1.00 94.25 84 PHE A N 1
ATOM 618 C CA . PHE A 1 84 ? -3.781 -14.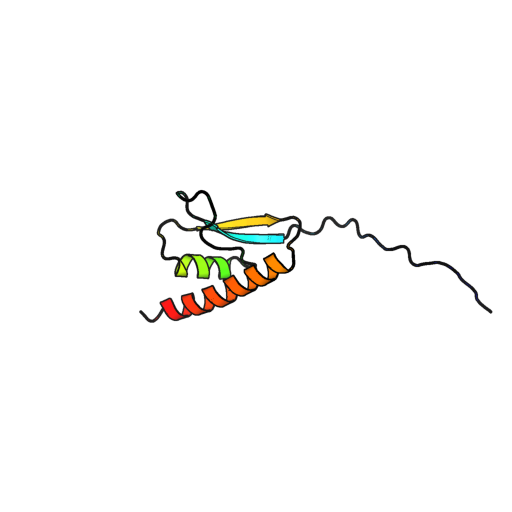956 2.168 1.00 94.25 84 PHE A CA 1
ATOM 619 C C . PHE A 1 84 ? -5.288 -14.746 1.990 1.00 94.25 84 PHE A C 1
ATOM 621 O O . PHE A 1 84 ? -6.066 -15.335 2.736 1.00 94.25 84 PHE A O 1
ATOM 628 N N . ALA A 1 85 ? -5.718 -13.983 0.983 1.00 91.81 85 ALA A N 1
ATOM 629 C CA . ALA A 1 85 ? -7.132 -13.787 0.676 1.00 91.81 85 ALA A CA 1
ATOM 630 C C . ALA A 1 85 ? -7.806 -15.102 0.252 1.00 91.81 85 ALA A C 1
ATOM 632 O O . ALA A 1 85 ? -8.876 -15.418 0.761 1.00 91.81 85 ALA A O 1
ATOM 633 N N . GLY A 1 86 ? -7.155 -15.915 -0.591 1.00 82.00 86 GLY A N 1
ATOM 634 C CA . GLY A 1 86 ? -7.659 -17.249 -0.944 1.00 82.00 86 GLY A CA 1
ATOM 635 C C . GLY A 1 86 ? -7.747 -18.203 0.255 1.00 82.00 86 GLY A C 1
ATOM 636 O O . GLY A 1 86 ? -8.669 -19.013 0.337 1.00 82.00 86 GLY A O 1
ATOM 637 N N . SER A 1 87 ? -6.845 -18.060 1.230 1.00 69.6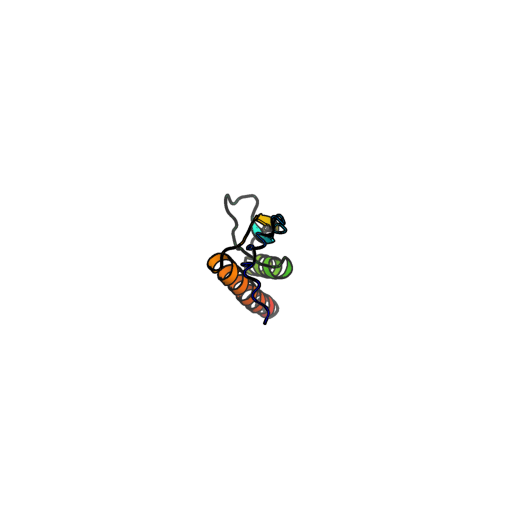2 87 SER A N 1
ATOM 638 C CA . SER A 1 87 ? -6.871 -18.837 2.479 1.00 69.62 87 SER A CA 1
ATOM 639 C C . SER A 1 87 ? -7.936 -18.348 3.472 1.00 69.62 87 SER A C 1
ATOM 641 O O . SER A 1 87 ? -8.423 -19.127 4.287 1.00 69.62 87 SER A O 1
ATOM 643 N N . ALA A 1 88 ? -8.333 -17.073 3.406 1.00 59.31 88 ALA A N 1
ATOM 644 C CA . ALA A 1 88 ? -9.344 -16.491 4.291 1.00 59.31 88 ALA A CA 1
ATOM 645 C C . ALA A 1 88 ? -10.765 -17.034 4.038 1.00 59.31 88 ALA A C 1
ATOM 647 O O . ALA A 1 88 ? -11.622 -16.888 4.904 1.00 59.31 88 ALA A O 1
ATOM 648 N N . SER A 1 89 ? -10.998 -17.680 2.892 1.00 57.50 89 SER A N 1
ATOM 649 C CA . SER A 1 89 ? -12.261 -18.333 2.505 1.00 57.50 89 SER A CA 1
ATOM 650 C C . SER A 1 89 ? -12.514 -19.696 3.175 1.00 57.50 89 SER A C 1
ATOM 652 O O . SER A 1 89 ? -13.564 -20.291 2.949 1.00 57.50 89 SER A O 1
ATOM 654 N N . HIS A 1 90 ? -11.563 -20.214 3.961 1.00 53.41 90 HIS A N 1
ATOM 655 C CA . HIS A 1 90 ? -11.629 -21.543 4.590 1.00 53.41 90 HIS A CA 1
ATOM 656 C C . HIS A 1 90 ? -11.725 -21.509 6.129 1.00 53.41 90 HIS A C 1
ATOM 658 O O . HIS A 1 90 ? -11.384 -22.498 6.778 1.00 53.41 90 HIS A O 1
ATOM 664 N N . GLY A 1 91 ? -12.156 -20.386 6.712 1.00 42.56 91 GLY A N 1
ATOM 665 C CA . GLY A 1 91 ? -12.308 -20.200 8.162 1.00 42.56 91 GLY A CA 1
ATOM 666 C C . GLY A 1 91 ? -13.749 -20.009 8.598 1.00 42.56 91 GLY A C 1
ATOM 667 O O . GLY A 1 91 ? -14.516 -19.409 7.814 1.00 42.56 91 GLY A O 1
#

Secondary structure (DSSP, 8-state):
------PPP-------PPPEEEEEEE-TT-SS-SEEEESSHHHHHHHHHHH--TT-EEEEEEES---HHHHHHHHHHHHHHHHHHHHHTT-

pLDDT: mean 85.43, std 18.65, range [36.25, 98.62]

Sequence (91 aa):
MKIQNGAPAPTGSACPGKATELFYVTHPKALKALLGPFLTESDAECGRVVMRSVDAQVTACLVESIDDITHWHAVNNGRVCRAFAGSASHG

Foldseek 3Di:
DDDDDDDDDPPPPPPQQFFQKWKFWPAPPDPDTPDDGANDPVLRVLVNQLVPDPRTDMDIDTHSDDDPVRVVRNVVSSVVSVVSSVVVVPD